Protein AF-A0A0A7KG89-F1 (afdb_monomer_lite)

Sequence (181 aa):
MRTVVLGPATLPEARGTVLTLNRRAAARLGASAQRLDAFARRLVLDTGQDIAPATLAQRLLTCAVRDALGVPDPGLVARSLGGPLRELLRGSADLEALRADPSPQVRRLAVAAAAYRAAQLAVPQLLSVFRYVRLSADELLLIDAAAVRRRARPALDGPPVLRGQPRRSPQPGDVLVAGGA

Structure (mmCIF, N/CA/C/O backbone):
data_AF-A0A0A7KG89-F1
#
_entry.id   AF-A0A0A7KG89-F1
#
loop_
_atom_site.group_PDB
_atom_site.id
_atom_site.type_symbol
_atom_site.label_atom_id
_atom_site.label_alt_id
_atom_site.label_comp_id
_atom_site.label_asym_id
_atom_site.label_entity_id
_atom_site.label_seq_id
_atom_site.pdbx_PDB_ins_code
_atom_site.Cartn_x
_atom_site.Cartn_y
_atom_site.Cartn_z
_atom_site.occupancy
_atom_site.B_iso_or_equiv
_atom_site.auth_seq_id
_atom_site.auth_comp_id
_atom_site.auth_asym_id
_atom_site.auth_atom_id
_atom_site.pdbx_PDB_model_num
ATOM 1 N N . MET A 1 1 ? 18.534 -16.961 -16.580 1.00 31.78 1 MET A N 1
ATOM 2 C CA . MET A 1 1 ? 19.364 -16.218 -15.606 1.00 31.78 1 MET A CA 1
ATOM 3 C C . MET A 1 1 ? 19.426 -14.761 -16.059 1.00 31.78 1 MET A C 1
ATOM 5 O O . MET A 1 1 ? 19.685 -14.545 -17.235 1.00 31.78 1 MET A O 1
ATOM 9 N N . ARG A 1 2 ? 19.093 -13.776 -15.214 1.00 39.75 2 ARG A N 1
ATOM 10 C CA . ARG A 1 2 ? 19.181 -12.342 -15.562 1.00 39.75 2 ARG A CA 1
ATOM 11 C C . ARG A 1 2 ? 20.188 -11.683 -14.622 1.00 39.75 2 ARG A C 1
ATOM 13 O O . ARG A 1 2 ? 20.013 -11.766 -13.412 1.00 39.75 2 ARG A O 1
ATOM 20 N N . THR A 1 3 ? 21.221 -11.067 -15.183 1.00 39.69 3 THR A N 1
ATOM 21 C CA . THR A 1 3 ? 22.297 -10.410 -14.429 1.00 39.69 3 THR A CA 1
ATOM 22 C C . THR A 1 3 ? 21.974 -8.926 -14.281 1.00 39.69 3 THR A C 1
ATOM 24 O O . THR A 1 3 ? 21.738 -8.246 -15.278 1.00 39.69 3 THR A O 1
ATOM 27 N N . VAL A 1 4 ? 21.947 -8.424 -13.046 1.00 42.34 4 VAL A N 1
ATOM 28 C CA . VAL A 1 4 ? 21.814 -6.992 -12.740 1.00 42.34 4 VAL A CA 1
ATOM 29 C C . VAL A 1 4 ? 23.195 -6.481 -12.343 1.00 42.34 4 VAL A C 1
ATOM 31 O O . VAL A 1 4 ? 23.750 -6.936 -11.349 1.00 42.34 4 VAL A O 1
ATOM 34 N N . VAL A 1 5 ? 23.758 -5.560 -13.127 1.00 45.84 5 VAL A N 1
ATOM 35 C CA . VAL A 1 5 ? 25.058 -4.935 -12.843 1.00 45.84 5 VAL A CA 1
ATOM 36 C C . VAL A 1 5 ? 24.812 -3.563 -12.219 1.00 45.84 5 VAL A C 1
ATOM 38 O O . VAL A 1 5 ? 24.230 -2.686 -12.856 1.00 45.84 5 VAL A O 1
ATOM 41 N N . LEU A 1 6 ? 25.247 -3.381 -10.971 1.00 45.31 6 LEU A N 1
ATOM 42 C CA . LEU A 1 6 ? 25.307 -2.086 -10.293 1.00 45.31 6 LEU A CA 1
ATOM 43 C C . LEU A 1 6 ? 26.781 -1.667 -10.268 1.00 45.31 6 LEU A C 1
ATOM 45 O O . LEU A 1 6 ? 27.566 -2.263 -9.538 1.00 45.31 6 LEU A O 1
ATOM 49 N N . GLY A 1 7 ? 27.177 -0.709 -11.110 1.00 49.00 7 GLY A N 1
ATOM 50 C CA . GLY A 1 7 ? 28.584 -0.333 -11.291 1.00 49.00 7 GLY A CA 1
ATOM 51 C C . GLY A 1 7 ? 28.805 1.185 -11.330 1.00 49.00 7 GLY A C 1
ATOM 52 O O . GLY A 1 7 ? 27.929 1.912 -11.810 1.00 49.00 7 GLY A O 1
ATOM 53 N N . PRO A 1 8 ? 29.954 1.684 -10.835 1.00 47.25 8 PRO A N 1
ATOM 54 C CA . PRO A 1 8 ? 30.295 3.099 -10.871 1.00 47.25 8 PRO A CA 1
ATOM 55 C C . PRO A 1 8 ? 30.837 3.492 -12.255 1.00 47.25 8 PRO A C 1
ATOM 57 O O . PRO A 1 8 ? 31.921 3.083 -12.638 1.00 47.25 8 PRO A O 1
ATOM 60 N N . ALA A 1 9 ? 30.071 4.315 -12.975 1.00 50.12 9 ALA A N 1
ATOM 61 C CA . ALA A 1 9 ? 30.447 5.197 -14.095 1.00 50.12 9 ALA A CA 1
ATOM 62 C C . ALA A 1 9 ? 31.149 4.639 -15.360 1.00 50.12 9 ALA A C 1
ATOM 64 O O . ALA A 1 9 ? 30.972 5.241 -16.418 1.00 50.12 9 ALA A O 1
ATOM 65 N N . THR A 1 10 ? 31.880 3.525 -15.333 1.00 48.03 10 THR A N 1
ATOM 66 C CA . THR A 1 10 ? 32.451 2.894 -16.533 1.00 48.03 10 THR A CA 1
ATOM 67 C C . THR A 1 10 ? 31.580 1.724 -16.960 1.00 48.03 10 THR A C 1
ATOM 69 O O . THR A 1 10 ? 31.452 0.711 -16.275 1.00 48.03 10 THR A O 1
ATOM 72 N N . LEU A 1 11 ? 30.893 1.907 -18.085 1.00 52.41 11 LEU A N 1
ATOM 73 C CA . LEU A 1 11 ? 29.839 1.004 -18.519 1.00 52.41 11 LEU A CA 1
ATOM 74 C C . LEU A 1 11 ? 30.375 0.045 -19.592 1.00 52.41 11 LEU A C 1
ATOM 76 O O . LEU A 1 11 ? 30.738 0.517 -20.670 1.00 52.41 11 LEU A O 1
ATOM 80 N N . PRO A 1 12 ? 30.419 -1.280 -19.341 1.00 56.59 12 PRO A N 1
ATOM 81 C CA . PRO A 1 12 ? 30.564 -2.249 -20.425 1.00 56.59 12 PRO A CA 1
ATOM 82 C C . PRO A 1 12 ? 29.405 -2.065 -21.417 1.00 56.59 12 PRO A C 1
ATOM 84 O O . PRO A 1 12 ? 28.325 -1.631 -21.009 1.00 56.59 12 PRO A O 1
ATOM 87 N N . GLU A 1 13 ? 29.612 -2.377 -22.702 1.00 55.78 13 GLU A N 1
ATOM 88 C CA . GLU A 1 13 ? 28.552 -2.344 -23.721 1.00 55.78 13 GLU A CA 1
ATOM 89 C C . GLU A 1 13 ? 27.311 -3.104 -23.222 1.00 55.78 13 GLU A C 1
ATOM 91 O O . GLU A 1 13 ? 27.259 -4.336 -23.212 1.00 55.78 13 GLU A O 1
ATOM 96 N N . ALA A 1 14 ? 26.296 -2.369 -22.772 1.00 55.00 14 ALA A N 1
ATOM 97 C CA . ALA A 1 14 ? 25.088 -2.955 -22.225 1.00 55.00 14 ALA A CA 1
ATOM 98 C C . ALA A 1 14 ? 24.101 -3.179 -23.370 1.00 55.00 14 ALA A C 1
ATOM 100 O O . ALA A 1 14 ? 23.244 -2.344 -23.645 1.00 55.00 14 ALA A O 1
ATOM 101 N N . ARG A 1 15 ? 24.188 -4.325 -24.049 1.00 59.12 15 ARG A N 1
ATOM 102 C CA . ARG A 1 15 ? 23.139 -4.724 -24.999 1.00 59.12 15 ARG A CA 1
ATOM 103 C C . ARG A 1 15 ? 21.874 -5.096 -24.218 1.00 59.12 15 ARG A C 1
ATOM 105 O O . ARG A 1 15 ? 21.885 -6.050 -23.445 1.00 59.12 15 ARG A O 1
ATOM 112 N N . GLY A 1 16 ? 20.782 -4.347 -24.403 1.00 72.69 16 GLY A N 1
ATOM 113 C CA . GLY A 1 16 ? 19.474 -4.671 -23.818 1.00 72.69 16 GLY A CA 1
ATOM 114 C C . GLY A 1 16 ? 18.711 -3.487 -23.218 1.00 72.69 16 GLY A C 1
ATOM 115 O O . GLY A 1 16 ? 18.604 -2.419 -23.819 1.00 72.69 16 GLY A O 1
ATOM 116 N N . THR A 1 17 ? 18.102 -3.705 -22.047 1.00 73.06 17 THR A N 1
ATOM 117 C CA . THR A 1 17 ? 17.296 -2.706 -21.324 1.00 73.06 17 THR A CA 1
ATOM 118 C C . THR A 1 17 ? 18.009 -2.265 -20.049 1.00 73.06 17 THR A C 1
ATOM 120 O O . THR A 1 17 ? 18.360 -3.103 -19.222 1.00 73.06 17 THR A O 1
ATOM 123 N N . VAL A 1 18 ? 18.174 -0.955 -19.862 1.00 76.19 18 VAL A N 1
ATOM 124 C CA . VAL A 1 18 ? 18.783 -0.350 -18.669 1.00 76.19 18 VAL A CA 1
ATOM 125 C C . VAL A 1 18 ? 17.699 0.309 -17.821 1.00 76.19 18 VAL A C 1
ATOM 127 O O . VAL A 1 18 ? 16.890 1.090 -18.327 1.00 76.19 18 VAL A O 1
ATOM 130 N N . LEU A 1 19 ? 17.696 0.024 -16.515 1.00 75.44 19 LEU A N 1
ATOM 131 C CA . LEU A 1 19 ? 16.792 0.672 -15.566 1.00 75.44 19 LEU A CA 1
ATOM 132 C C . LEU A 1 19 ? 17.291 2.083 -15.252 1.00 75.44 19 LEU A C 1
ATOM 134 O O . LEU A 1 19 ? 18.213 2.273 -14.466 1.00 75.44 19 LEU A O 1
ATOM 138 N N . THR A 1 20 ? 16.701 3.087 -15.893 1.00 77.44 20 THR A N 1
ATOM 139 C CA . THR A 1 20 ? 17.093 4.487 -15.715 1.00 77.44 20 THR A CA 1
ATOM 140 C C . THR A 1 20 ? 15.964 5.438 -16.095 1.00 77.44 20 THR A C 1
ATOM 142 O O . THR A 1 20 ? 15.141 5.150 -16.966 1.00 77.44 20 THR A O 1
ATOM 145 N N . LEU A 1 21 ? 15.940 6.608 -15.454 1.00 76.62 21 LEU A N 1
ATOM 146 C CA . LEU A 1 21 ? 15.113 7.739 -15.886 1.00 76.62 21 LEU A CA 1
ATOM 147 C C . LEU A 1 21 ? 15.793 8.543 -17.008 1.00 76.62 21 LEU A C 1
ATOM 149 O O . LEU A 1 21 ? 15.125 9.262 -17.751 1.00 76.62 21 LEU A O 1
ATOM 153 N N . ASN A 1 22 ? 17.116 8.415 -17.163 1.00 81.69 22 ASN A N 1
ATOM 154 C CA . ASN A 1 22 ? 17.893 9.168 -18.137 1.00 81.69 22 ASN A CA 1
ATOM 155 C C . ASN A 1 22 ? 17.991 8.408 -19.468 1.00 81.69 22 ASN A C 1
ATOM 157 O O . ASN A 1 22 ? 18.896 7.603 -19.691 1.00 81.69 22 ASN A O 1
ATOM 161 N N . ARG A 1 23 ? 17.072 8.714 -20.390 1.00 85.38 23 ARG A N 1
ATOM 162 C CA . ARG A 1 23 ? 17.038 8.105 -21.732 1.00 85.38 23 ARG A CA 1
ATOM 163 C C . ARG A 1 23 ? 18.322 8.337 -22.531 1.00 85.38 23 ARG A C 1
ATOM 165 O O . ARG A 1 23 ? 18.737 7.458 -23.275 1.00 85.38 23 ARG A O 1
ATOM 172 N N . ARG A 1 24 ? 18.970 9.495 -22.352 1.00 84.12 24 ARG A N 1
ATOM 173 C CA . ARG A 1 24 ? 20.228 9.827 -23.041 1.00 84.12 24 ARG A CA 1
ATOM 174 C C . ARG A 1 24 ? 21.379 8.963 -22.535 1.00 84.12 24 ARG A C 1
ATOM 176 O O . ARG A 1 24 ? 22.193 8.529 -23.339 1.00 84.12 24 ARG A O 1
ATOM 183 N N . ALA A 1 25 ? 21.430 8.696 -21.230 1.00 77.50 25 ALA A N 1
ATOM 184 C CA . ALA A 1 25 ? 22.424 7.794 -20.657 1.00 77.50 25 ALA A CA 1
ATOM 185 C C . ALA A 1 25 ? 22.266 6.370 -21.209 1.00 77.50 25 ALA A C 1
ATOM 187 O O . ALA A 1 25 ? 23.256 5.791 -21.627 1.00 77.50 25 ALA A O 1
ATOM 188 N N . ALA A 1 26 ? 21.039 5.843 -21.302 1.00 77.12 26 ALA A N 1
ATOM 189 C CA . ALA A 1 26 ? 20.802 4.530 -21.912 1.00 77.12 26 ALA A CA 1
ATOM 190 C C . ALA A 1 26 ? 21.184 4.489 -23.403 1.00 77.12 26 ALA A C 1
ATOM 192 O O . ALA A 1 26 ? 21.829 3.542 -23.843 1.00 77.12 26 ALA A O 1
ATOM 193 N N . ALA A 1 27 ? 20.858 5.538 -24.165 1.00 81.12 27 ALA A N 1
ATOM 194 C CA . ALA A 1 27 ? 21.193 5.612 -25.586 1.00 81.12 27 ALA A CA 1
ATOM 195 C C . ALA A 1 27 ? 22.710 5.576 -25.840 1.00 81.12 27 ALA A C 1
ATOM 197 O O . ALA A 1 27 ? 23.157 4.876 -26.743 1.00 81.12 27 ALA A O 1
ATOM 198 N N . ARG A 1 28 ? 23.514 6.258 -25.006 1.00 83.12 28 ARG A N 1
ATOM 199 C CA . ARG A 1 28 ? 24.990 6.195 -25.073 1.00 83.12 28 ARG A CA 1
ATOM 200 C C . ARG A 1 28 ? 25.547 4.789 -24.826 1.00 83.12 28 ARG A C 1
ATOM 202 O O . ARG A 1 28 ? 26.679 4.525 -25.200 1.00 83.12 28 ARG A O 1
ATOM 209 N N . LEU A 1 29 ? 24.761 3.910 -24.206 1.00 78.38 29 LEU A N 1
ATOM 210 C CA . LEU A 1 29 ? 25.107 2.514 -23.940 1.00 78.38 29 LEU A CA 1
ATOM 211 C C . LEU A 1 29 ? 24.598 1.544 -25.003 1.00 78.38 29 LEU A C 1
ATOM 213 O O . LEU A 1 29 ? 24.757 0.339 -24.836 1.00 78.38 29 LEU A O 1
ATOM 217 N N . GLY A 1 30 ? 23.936 2.040 -26.054 1.00 82.50 30 GLY A N 1
ATOM 218 C CA . GLY A 1 30 ? 23.248 1.179 -27.016 1.00 82.50 30 GLY A CA 1
ATOM 219 C C . GLY A 1 30 ? 22.056 0.427 -26.408 1.00 82.50 30 GLY A C 1
ATOM 220 O O . GLY A 1 30 ? 21.660 -0.616 -26.925 1.00 82.50 30 GLY A O 1
ATOM 221 N N . ALA A 1 31 ? 21.484 0.937 -25.311 1.00 81.50 31 ALA A N 1
ATOM 222 C CA . ALA A 1 31 ? 20.408 0.293 -24.569 1.00 81.50 31 ALA A CA 1
ATOM 223 C C . ALA A 1 31 ? 19.097 1.087 -24.614 1.00 81.50 31 ALA A C 1
ATOM 225 O O . ALA A 1 31 ? 19.074 2.317 -24.705 1.00 81.50 31 ALA A O 1
ATOM 226 N N . SER A 1 32 ? 17.978 0.383 -24.443 1.00 80.00 32 SER A N 1
ATOM 227 C CA . SER A 1 32 ? 16.678 1.015 -24.193 1.00 80.00 32 SER A CA 1
ATOM 228 C C . SER A 1 32 ? 16.533 1.384 -22.718 1.00 80.00 32 SER A C 1
ATOM 230 O O . SER A 1 32 ? 16.791 0.564 -21.838 1.00 80.00 32 SER A O 1
ATOM 232 N N . ALA A 1 33 ? 16.086 2.605 -22.423 1.00 80.19 33 ALA A N 1
ATOM 233 C CA . ALA A 1 33 ? 15.761 2.999 -21.053 1.00 80.19 33 ALA A CA 1
ATOM 234 C C . ALA A 1 33 ? 14.406 2.423 -20.625 1.00 80.19 33 ALA A C 1
ATOM 236 O O . ALA A 1 33 ? 13.397 2.621 -21.304 1.00 80.19 33 ALA A O 1
ATOM 237 N N . GLN A 1 34 ? 14.361 1.800 -19.452 1.00 80.94 34 GLN A N 1
ATOM 238 C CA . GLN A 1 34 ? 13.126 1.416 -18.780 1.00 80.94 34 GLN A CA 1
ATOM 239 C C . GLN A 1 34 ? 13.067 2.060 -17.394 1.00 80.94 34 GLN A C 1
ATOM 241 O O . GLN A 1 34 ? 14.039 2.063 -16.645 1.00 80.94 34 GLN A O 1
ATOM 246 N N . ARG A 1 35 ? 11.905 2.609 -17.031 1.00 81.44 35 ARG A N 1
ATOM 247 C CA . ARG A 1 35 ? 11.701 3.164 -15.691 1.00 81.44 35 ARG A CA 1
ATOM 248 C C . ARG A 1 35 ? 11.522 2.040 -14.668 1.00 81.44 35 ARG A C 1
ATOM 250 O O . ARG A 1 35 ? 10.883 1.030 -14.968 1.00 81.44 35 ARG A O 1
ATOM 257 N N . LEU A 1 36 ? 12.033 2.246 -13.454 1.00 79.81 36 LEU A N 1
ATOM 258 C CA . LEU A 1 36 ? 11.936 1.267 -12.367 1.00 79.81 36 LEU A CA 1
ATOM 259 C C . LEU A 1 36 ? 10.480 0.937 -12.003 1.00 79.81 36 LEU A C 1
ATOM 261 O O . LEU A 1 36 ? 10.157 -0.226 -11.799 1.00 79.81 36 LEU A O 1
ATOM 265 N N . ASP A 1 37 ? 9.591 1.931 -11.976 1.00 79.75 37 ASP A N 1
ATOM 266 C CA . ASP A 1 37 ? 8.166 1.739 -11.681 1.00 79.75 37 ASP A CA 1
ATOM 267 C C . ASP A 1 37 ? 7.459 0.904 -12.756 1.00 79.75 37 ASP A C 1
ATOM 269 O O . ASP A 1 37 ? 6.711 -0.017 -12.435 1.00 79.75 37 ASP A O 1
ATOM 273 N N . ALA A 1 38 ? 7.747 1.161 -14.034 1.00 80.50 38 ALA A N 1
ATOM 274 C CA . ALA A 1 38 ? 7.218 0.362 -15.138 1.00 80.50 38 ALA A CA 1
ATOM 275 C C . ALA A 1 38 ? 7.742 -1.086 -15.107 1.00 80.50 38 ALA A C 1
ATOM 277 O O . ALA A 1 38 ? 6.992 -2.024 -15.373 1.00 80.50 38 ALA A O 1
ATOM 278 N N . PHE A 1 39 ? 9.023 -1.271 -14.772 1.00 79.50 39 PHE A N 1
ATOM 279 C CA . PHE A 1 39 ? 9.627 -2.593 -14.600 1.00 79.50 39 PHE A CA 1
ATOM 280 C C . PHE A 1 39 ? 8.991 -3.361 -13.435 1.00 79.50 39 PHE A C 1
ATOM 282 O O . PHE A 1 39 ? 8.553 -4.493 -13.623 1.00 79.50 39 PHE A O 1
ATOM 289 N N . ALA A 1 40 ? 8.880 -2.729 -12.265 1.00 79.44 40 ALA A N 1
ATOM 290 C CA . ALA A 1 40 ? 8.263 -3.315 -11.080 1.00 79.44 40 ALA A CA 1
ATOM 291 C C . ALA A 1 40 ? 6.795 -3.684 -11.333 1.00 79.44 40 ALA A C 1
ATOM 293 O O . ALA A 1 40 ? 6.379 -4.793 -11.011 1.00 79.44 40 ALA A O 1
ATOM 294 N N . ARG A 1 41 ? 6.027 -2.800 -11.989 1.00 83.75 41 ARG A N 1
ATOM 295 C CA . ARG A 1 41 ? 4.638 -3.084 -12.374 1.00 83.75 41 ARG A CA 1
ATOM 296 C C . ARG A 1 41 ? 4.531 -4.317 -13.260 1.00 83.75 41 ARG A C 1
ATOM 298 O O . ARG A 1 41 ? 3.671 -5.153 -13.014 1.00 83.75 41 ARG A O 1
ATOM 305 N N . ARG A 1 42 ? 5.395 -4.438 -14.273 1.00 84.62 42 ARG A N 1
ATOM 306 C CA . ARG A 1 42 ? 5.414 -5.619 -15.142 1.00 84.62 42 ARG A CA 1
ATOM 307 C C . ARG A 1 42 ? 5.703 -6.888 -14.341 1.00 84.62 42 ARG A C 1
ATOM 309 O O . ARG A 1 42 ? 4.959 -7.841 -14.482 1.00 84.62 42 ARG A O 1
ATOM 316 N N . LEU A 1 43 ? 6.707 -6.877 -13.459 1.00 80.88 43 LEU A N 1
ATOM 317 C CA . LEU A 1 43 ? 7.026 -8.044 -12.625 1.00 80.88 43 LEU A CA 1
ATOM 318 C C . LEU A 1 43 ? 5.848 -8.492 -11.749 1.00 80.88 43 LEU A C 1
ATOM 320 O O . LEU A 1 43 ? 5.598 -9.686 -11.637 1.00 80.88 43 LEU A O 1
ATOM 324 N N . VAL A 1 44 ? 5.116 -7.548 -11.149 1.00 80.94 44 VAL A N 1
ATOM 325 C CA . VAL A 1 44 ? 3.909 -7.860 -10.364 1.00 80.94 44 VAL A CA 1
ATOM 326 C C . VAL A 1 44 ? 2.847 -8.514 -11.254 1.00 80.94 44 VAL A C 1
ATOM 328 O O . VAL A 1 44 ? 2.341 -9.581 -10.913 1.00 80.94 44 VAL A O 1
ATOM 331 N N . LEU A 1 45 ? 2.567 -7.938 -12.424 1.00 83.38 45 LEU A N 1
ATOM 332 C CA . LEU A 1 45 ? 1.573 -8.478 -13.362 1.00 83.38 45 LEU A CA 1
ATOM 333 C C . LEU A 1 45 ? 1.964 -9.859 -13.904 1.00 83.38 45 LEU A C 1
ATOM 335 O O . LEU A 1 45 ? 1.116 -10.743 -13.989 1.00 83.38 45 LEU A O 1
ATOM 339 N N . ASP A 1 46 ? 3.248 -10.074 -14.193 1.00 82.75 46 ASP A N 1
ATOM 340 C CA . ASP A 1 46 ? 3.780 -11.358 -14.664 1.00 82.75 46 ASP A CA 1
ATOM 341 C C . ASP A 1 46 ? 3.592 -12.477 -13.616 1.00 82.75 46 ASP A C 1
ATOM 343 O O . ASP A 1 46 ? 3.531 -13.652 -13.968 1.00 82.75 46 ASP A O 1
ATOM 347 N N . THR A 1 47 ? 3.456 -12.132 -12.327 1.00 75.94 47 THR A N 1
ATOM 348 C CA . THR A 1 47 ? 3.161 -13.098 -11.249 1.00 75.94 47 THR A CA 1
ATOM 349 C C . THR A 1 47 ? 1.664 -13.401 -11.087 1.00 75.94 47 THR A C 1
ATOM 351 O O . THR A 1 47 ? 1.280 -14.129 -10.172 1.00 75.94 47 THR A O 1
ATOM 354 N N . GLY A 1 48 ? 0.800 -12.839 -11.943 1.00 80.56 48 GLY A N 1
ATOM 355 C CA . GLY A 1 48 ? -0.658 -12.940 -11.815 1.00 80.56 48 GLY A CA 1
ATOM 356 C C . GLY A 1 48 ? -1.234 -12.096 -10.673 1.00 80.56 48 GLY A C 1
ATOM 357 O O . GLY A 1 48 ? -2.390 -12.275 -10.288 1.00 80.56 48 GLY A O 1
ATOM 358 N N . GLN A 1 49 ? -0.434 -11.193 -10.102 1.00 80.06 49 GLN A N 1
ATOM 359 C CA . GLN A 1 49 ? -0.888 -10.211 -9.123 1.00 80.06 49 GLN A CA 1
ATOM 360 C C . GLN A 1 49 ? -1.346 -8.934 -9.831 1.00 80.06 49 GLN A C 1
ATOM 362 O O . GLN A 1 49 ? -0.917 -8.642 -10.943 1.00 80.06 49 GLN A O 1
ATOM 367 N N . ASP A 1 50 ? -2.195 -8.151 -9.168 1.00 82.06 50 ASP A N 1
ATOM 368 C CA . ASP A 1 50 ? -2.659 -6.863 -9.683 1.00 82.06 50 ASP A CA 1
ATOM 369 C C . ASP A 1 50 ? -2.314 -5.734 -8.708 1.00 82.06 50 ASP A C 1
ATOM 371 O O . ASP A 1 50 ? -2.135 -5.949 -7.506 1.00 82.06 50 ASP A O 1
ATOM 375 N N . ILE A 1 51 ? -2.218 -4.518 -9.235 1.00 83.62 51 ILE A N 1
ATOM 376 C CA . ILE A 1 51 ? -1.962 -3.310 -8.460 1.00 83.62 51 ILE A CA 1
ATOM 377 C C . ILE A 1 51 ? -3.299 -2.635 -8.188 1.00 83.62 51 ILE A C 1
ATOM 379 O O . ILE A 1 51 ? -3.980 -2.188 -9.110 1.00 83.62 51 ILE A O 1
ATOM 383 N N . ALA A 1 52 ? -3.648 -2.507 -6.907 1.00 84.50 52 ALA A N 1
ATOM 384 C CA . ALA A 1 52 ? -4.884 -1.851 -6.507 1.00 84.50 52 ALA A CA 1
ATOM 385 C C . ALA A 1 52 ? -4.969 -0.423 -7.093 1.00 84.50 52 ALA A C 1
ATOM 387 O O . ALA A 1 52 ? -4.032 0.367 -6.921 1.00 84.50 52 ALA A O 1
ATOM 388 N N . PRO A 1 53 ? -6.088 -0.046 -7.744 1.00 86.94 53 PRO A N 1
ATOM 389 C CA . PRO A 1 53 ? -6.291 1.329 -8.179 1.00 86.94 53 PRO A CA 1
ATOM 390 C C . PRO A 1 53 ? -6.361 2.263 -6.966 1.00 86.94 53 PRO A C 1
ATOM 392 O O . PRO A 1 53 ? -6.741 1.853 -5.866 1.00 86.94 53 PRO A O 1
ATOM 395 N N . ALA A 1 54 ? -6.049 3.546 -7.171 1.00 87.19 54 ALA A N 1
ATOM 396 C CA . ALA A 1 54 ? -5.982 4.537 -6.093 1.00 87.19 54 ALA A CA 1
ATOM 397 C C . ALA A 1 54 ? -7.273 4.613 -5.254 1.00 87.19 54 ALA A C 1
ATOM 399 O O . ALA A 1 54 ? -7.219 4.768 -4.036 1.00 87.19 54 ALA A O 1
ATOM 400 N N . THR A 1 55 ? -8.435 4.443 -5.888 1.00 88.94 55 THR A N 1
ATOM 401 C CA . THR A 1 55 ? -9.739 4.422 -5.214 1.00 88.94 55 THR A CA 1
ATOM 402 C C . THR A 1 55 ? -9.903 3.209 -4.300 1.00 88.94 55 THR A C 1
ATOM 404 O O . THR A 1 55 ? -10.378 3.355 -3.175 1.00 88.94 55 THR A O 1
ATOM 407 N N . LEU A 1 56 ? -9.482 2.019 -4.741 1.00 87.88 56 LEU A N 1
ATOM 408 C CA . LEU A 1 56 ? -9.511 0.814 -3.914 1.00 87.88 56 LEU A CA 1
ATOM 409 C C . LEU A 1 56 ? -8.521 0.929 -2.754 1.00 87.88 56 LEU A C 1
ATOM 411 O O . LEU A 1 56 ? -8.901 0.668 -1.618 1.00 87.88 56 LEU A O 1
ATOM 415 N N . ALA A 1 57 ? -7.296 1.390 -3.017 1.00 90.38 57 ALA A N 1
ATOM 416 C CA . ALA A 1 57 ? -6.299 1.639 -1.978 1.00 90.38 57 ALA A CA 1
ATOM 417 C C . ALA A 1 57 ? -6.834 2.607 -0.905 1.00 90.38 57 ALA A C 1
ATOM 419 O O . ALA A 1 57 ? -6.756 2.319 0.288 1.00 90.38 57 ALA A O 1
ATOM 420 N N . GLN A 1 58 ? -7.475 3.706 -1.316 1.00 93.88 58 GLN A N 1
ATOM 421 C CA . GLN A 1 58 ? -8.078 4.664 -0.388 1.00 93.88 58 GLN A CA 1
ATOM 422 C C . GLN A 1 58 ? -9.238 4.061 0.417 1.00 93.88 58 GLN A C 1
ATOM 424 O O . GLN A 1 58 ? -9.377 4.344 1.609 1.00 93.88 58 GLN A O 1
ATOM 429 N N . ARG A 1 59 ? -10.077 3.225 -0.207 1.00 93.81 59 ARG A N 1
ATOM 430 C CA . ARG A 1 59 ? -11.162 2.513 0.488 1.00 93.81 59 ARG A CA 1
ATOM 431 C C . ARG A 1 59 ? -10.609 1.547 1.528 1.00 93.81 59 ARG A C 1
ATOM 433 O O . ARG A 1 59 ? -11.072 1.570 2.663 1.00 93.81 59 ARG A O 1
ATOM 440 N N . LEU A 1 60 ? -9.601 0.757 1.164 1.00 93.50 60 LEU A N 1
ATOM 441 C CA . LEU A 1 60 ? -8.926 -0.169 2.073 1.00 93.50 60 LEU A CA 1
ATOM 442 C C . LEU A 1 60 ? -8.282 0.569 3.247 1.00 93.50 60 LEU A C 1
ATOM 444 O O . LEU A 1 60 ? -8.445 0.147 4.387 1.00 93.50 60 LEU A O 1
ATOM 448 N N . LEU A 1 61 ? -7.624 1.703 2.994 1.00 95.12 61 LEU A N 1
ATOM 449 C CA . LEU A 1 61 ? -7.060 2.532 4.056 1.00 95.12 61 LEU A CA 1
ATOM 450 C C . LEU A 1 61 ? -8.148 3.101 4.972 1.00 95.12 61 LEU A C 1
ATOM 452 O O . LEU A 1 61 ? -7.998 3.101 6.187 1.00 95.12 61 LEU A O 1
ATOM 456 N N . THR A 1 62 ? -9.269 3.542 4.403 1.00 96.19 62 THR A N 1
ATOM 457 C CA . THR A 1 62 ? -10.407 4.053 5.177 1.00 96.19 62 THR A CA 1
ATOM 458 C C . THR A 1 62 ? -11.029 2.967 6.057 1.00 96.19 62 THR A C 1
ATOM 460 O O . THR A 1 62 ? -11.383 3.244 7.201 1.00 96.19 62 THR A O 1
ATOM 463 N N . CYS A 1 63 ? -11.152 1.732 5.559 1.00 94.81 63 CYS A N 1
ATOM 464 C CA . CYS A 1 63 ? -11.576 0.588 6.370 1.00 94.81 63 CYS A CA 1
ATOM 465 C C . CYS A 1 63 ? -10.558 0.293 7.477 1.00 94.81 63 CYS A C 1
ATOM 467 O O . CYS A 1 63 ? -10.932 0.271 8.640 1.00 94.81 63 CYS A O 1
ATOM 469 N N . ALA A 1 64 ? -9.269 0.197 7.146 1.00 94.56 64 ALA A N 1
ATOM 470 C CA . ALA A 1 64 ? -8.214 -0.054 8.127 1.00 94.56 64 ALA A CA 1
ATOM 471 C C . ALA A 1 64 ? -8.187 0.995 9.253 1.00 94.56 64 ALA A C 1
ATOM 473 O O . ALA A 1 64 ? -8.051 0.647 10.421 1.00 94.56 64 ALA A O 1
ATOM 474 N N . VAL A 1 65 ? -8.356 2.277 8.921 1.00 96.75 65 VAL A N 1
ATOM 475 C CA . VAL A 1 65 ? -8.434 3.366 9.906 1.00 96.75 65 VAL A CA 1
ATOM 476 C C . VAL A 1 65 ? -9.680 3.248 10.780 1.00 96.75 65 VAL A C 1
ATOM 478 O O . VAL A 1 65 ? -9.587 3.436 11.992 1.00 96.75 65 VAL A O 1
ATOM 481 N N . ARG A 1 66 ? -10.836 2.933 10.187 1.00 96.44 66 ARG A N 1
ATOM 482 C CA . ARG A 1 66 ? -12.087 2.726 10.927 1.00 96.44 66 ARG A CA 1
ATOM 483 C C . ARG A 1 66 ? -11.939 1.591 11.935 1.00 96.44 66 ARG A C 1
ATOM 485 O O . ARG A 1 66 ? -12.214 1.794 13.112 1.00 96.44 66 ARG A O 1
ATOM 492 N N . ASP A 1 67 ? -11.460 0.446 11.465 1.00 94.62 67 ASP A N 1
ATOM 493 C CA . ASP A 1 67 ? -11.408 -0.789 12.241 1.00 94.62 67 ASP A CA 1
ATOM 494 C C . ASP A 1 67 ? -10.325 -0.725 13.327 1.00 94.62 67 ASP A C 1
ATOM 496 O O . ASP A 1 67 ? -10.523 -1.225 14.429 1.00 94.62 67 ASP A O 1
ATOM 500 N N . ALA A 1 68 ? -9.186 -0.083 13.041 1.00 96.06 68 ALA A N 1
ATOM 501 C CA . ALA A 1 68 ? -8.043 -0.077 13.950 1.00 96.06 68 ALA A CA 1
ATOM 502 C C . ALA A 1 68 ? -7.999 1.124 14.905 1.00 96.06 68 ALA A C 1
ATOM 504 O O . ALA A 1 68 ? -7.438 1.007 15.992 1.00 96.06 68 ALA A O 1
ATOM 505 N N . LEU A 1 69 ? -8.531 2.287 14.505 1.00 95.50 69 LEU A N 1
ATOM 506 C CA . LEU A 1 69 ? -8.426 3.517 15.301 1.00 95.50 69 LEU A CA 1
ATOM 507 C C . LEU A 1 69 ? -9.755 3.975 15.913 1.00 95.50 69 LEU A C 1
ATOM 509 O O . LEU A 1 69 ? -9.719 4.823 16.802 1.00 95.50 69 LEU A O 1
ATOM 513 N N . GLY A 1 70 ? -10.904 3.463 15.452 1.00 93.31 70 GLY A N 1
ATOM 514 C CA . G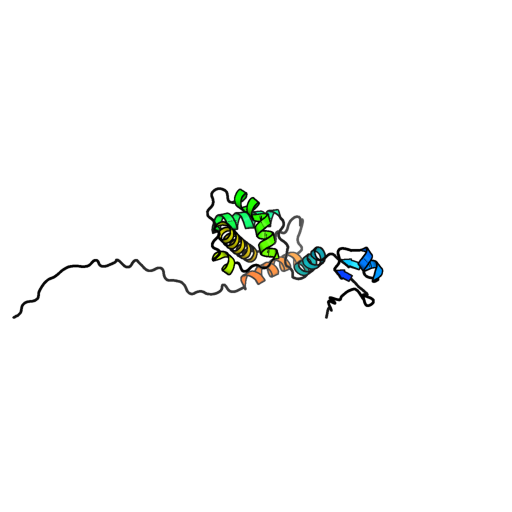LY A 1 70 ? -12.219 3.803 16.015 1.00 93.31 70 GLY A CA 1
ATOM 515 C C . GLY A 1 70 ? -12.546 5.303 15.992 1.00 93.31 70 GLY A C 1
ATOM 516 O O . GLY A 1 70 ? -13.213 5.808 16.889 1.00 93.31 70 GLY A O 1
ATOM 517 N N . VAL A 1 71 ? -12.020 6.040 15.009 1.00 95.81 71 VAL A N 1
ATOM 518 C CA . VAL A 1 71 ? -12.164 7.502 14.918 1.00 95.81 71 VAL A CA 1
ATOM 519 C C . VAL A 1 71 ? -13.509 7.915 14.297 1.00 95.81 71 VAL A C 1
ATOM 521 O O . VAL A 1 71 ? -14.002 7.190 13.432 1.00 95.81 71 VAL A O 1
ATOM 524 N N . PRO A 1 72 ? -14.069 9.092 14.654 1.00 94.44 72 PRO A N 1
ATOM 525 C CA . PRO A 1 72 ? -15.351 9.567 14.115 1.00 94.44 72 PRO A CA 1
ATOM 526 C C . PRO A 1 72 ? -15.368 9.730 12.586 1.00 94.44 72 PRO A C 1
ATOM 528 O O . PRO A 1 72 ? -16.319 9.313 11.934 1.00 94.44 72 PRO A O 1
ATOM 531 N N . ASP A 1 73 ? -14.283 10.262 12.007 1.00 97.12 73 ASP A N 1
ATOM 532 C CA . ASP A 1 73 ? -14.167 10.558 10.571 1.00 97.12 73 ASP A CA 1
ATOM 533 C C . ASP A 1 73 ? -13.041 9.749 9.900 1.00 97.12 73 ASP A C 1
ATOM 535 O O . ASP A 1 73 ? -11.998 10.300 9.515 1.00 97.12 73 ASP A O 1
ATOM 539 N N . PRO A 1 74 ? -13.210 8.426 9.709 1.00 96.75 74 PRO A N 1
ATOM 540 C CA . PRO A 1 74 ? -12.141 7.560 9.216 1.00 96.75 74 PRO A CA 1
ATOM 541 C C . PRO A 1 74 ? -11.663 7.948 7.814 1.00 96.75 74 PRO A C 1
ATOM 543 O O . PRO A 1 74 ? -10.486 7.794 7.502 1.00 96.75 74 PRO A O 1
ATOM 546 N N . GLY A 1 75 ? -12.540 8.504 6.972 1.00 97.00 75 GLY A N 1
ATOM 547 C CA . GLY A 1 75 ? -12.173 8.968 5.633 1.00 97.00 75 GLY A CA 1
ATOM 548 C C . GLY A 1 75 ? -11.292 10.222 5.637 1.00 97.00 75 GLY A C 1
ATOM 549 O O . GLY A 1 75 ? -10.410 10.359 4.787 1.00 97.00 75 GLY A O 1
ATOM 550 N N . LEU A 1 76 ? -11.497 11.144 6.584 1.00 97.56 76 LEU A N 1
ATOM 551 C CA . LEU A 1 76 ? -10.643 12.326 6.734 1.00 97.56 76 LEU A CA 1
ATOM 552 C C . LEU A 1 76 ? -9.265 11.921 7.267 1.00 97.56 76 LEU A C 1
ATOM 554 O O . LEU A 1 76 ? -8.247 12.309 6.695 1.00 97.56 76 LEU A O 1
ATOM 558 N N . VAL A 1 77 ? -9.242 11.072 8.296 1.00 97.44 77 VAL A N 1
ATOM 559 C CA . VAL A 1 77 ? -8.002 10.552 8.887 1.00 97.44 77 VAL A CA 1
ATOM 560 C C . VAL A 1 77 ? -7.222 9.700 7.880 1.00 97.44 77 VAL A C 1
ATOM 562 O O . VAL A 1 77 ? -6.017 9.865 7.734 1.00 97.44 77 VAL A O 1
ATOM 565 N N . ALA A 1 78 ? -7.884 8.848 7.097 1.00 96.81 78 ALA A N 1
ATOM 566 C CA . ALA A 1 78 ? -7.226 8.095 6.029 1.00 96.81 78 ALA A CA 1
ATOM 567 C C . ALA A 1 78 ? -6.561 9.010 4.988 1.00 96.81 78 ALA A C 1
ATOM 569 O O . ALA A 1 78 ? -5.453 8.728 4.536 1.00 96.81 78 ALA A O 1
ATOM 570 N N . ARG A 1 79 ? -7.211 10.121 4.613 1.00 96.88 79 ARG A N 1
ATOM 571 C CA . ARG A 1 79 ? -6.628 11.101 3.682 1.00 96.88 79 ARG A CA 1
ATOM 572 C C . ARG A 1 79 ? -5.388 11.778 4.262 1.00 96.88 79 ARG A C 1
ATOM 574 O O . ARG A 1 79 ? -4.402 11.905 3.542 1.00 96.88 79 ARG A O 1
ATOM 581 N N . SER A 1 80 ? -5.405 12.164 5.540 1.00 96.56 80 SER A N 1
ATOM 582 C CA . SER A 1 80 ? -4.236 12.785 6.178 1.00 96.56 80 SER A CA 1
ATOM 583 C C . SER A 1 80 ? -3.078 11.802 6.385 1.00 96.56 80 SER A C 1
ATOM 585 O O . SER A 1 80 ? -1.917 12.185 6.253 1.00 96.56 80 SER A O 1
ATOM 587 N N . LEU A 1 81 ? -3.370 10.520 6.629 1.00 95.50 81 LEU A N 1
ATOM 588 C CA . LEU A 1 81 ? -2.357 9.471 6.790 1.00 95.50 81 LEU A CA 1
ATOM 589 C C . LEU A 1 81 ? -1.762 8.971 5.464 1.00 95.50 81 LEU A C 1
ATOM 591 O O . LEU A 1 81 ? -0.708 8.341 5.484 1.00 95.50 81 LEU A O 1
ATOM 595 N N . GLY A 1 82 ? -2.387 9.243 4.314 1.00 93.88 82 GLY A N 1
ATOM 596 C CA . GLY A 1 82 ? -1.989 8.661 3.025 1.00 93.88 82 GLY A CA 1
ATOM 597 C C . GLY A 1 82 ? -0.546 8.965 2.596 1.00 93.88 82 GLY A C 1
ATOM 598 O O . GLY A 1 82 ? 0.123 8.094 2.039 1.00 93.88 82 GLY A O 1
ATOM 599 N N . GLY A 1 83 ? -0.051 10.177 2.870 1.00 94.81 83 GLY A N 1
ATOM 600 C CA . GLY A 1 83 ? 1.347 10.557 2.624 1.00 94.81 83 GLY A CA 1
ATOM 601 C C . GLY A 1 83 ? 2.320 9.829 3.562 1.00 94.81 83 GLY A C 1
ATOM 602 O O . GLY A 1 83 ? 3.124 9.030 3.081 1.00 94.81 83 GLY A O 1
ATOM 603 N N . PRO A 1 84 ? 2.216 10.030 4.891 1.00 96.00 84 PRO A N 1
ATOM 604 C CA . PRO A 1 84 ? 3.079 9.367 5.873 1.00 96.00 84 PRO A CA 1
ATOM 605 C C . PRO A 1 84 ? 3.101 7.839 5.757 1.00 96.00 84 PRO A C 1
ATOM 607 O O . PRO A 1 84 ? 4.159 7.221 5.837 1.00 96.00 84 PRO A O 1
ATOM 610 N N . LEU A 1 85 ? 1.946 7.216 5.513 1.00 94.62 85 LEU A N 1
ATOM 611 C CA . LEU A 1 85 ? 1.835 5.767 5.364 1.00 94.62 85 LEU A CA 1
ATOM 612 C C . LEU A 1 85 ? 2.568 5.263 4.116 1.00 94.62 85 LEU A C 1
ATOM 614 O O . LEU A 1 85 ? 3.194 4.207 4.160 1.00 94.62 85 LEU A O 1
ATOM 618 N N . ARG A 1 86 ? 2.544 6.020 3.013 1.00 91.75 86 ARG A N 1
ATOM 619 C CA . ARG A 1 86 ? 3.294 5.675 1.799 1.00 91.75 86 ARG A CA 1
ATOM 620 C C . ARG A 1 86 ? 4.797 5.677 2.051 1.00 91.75 86 ARG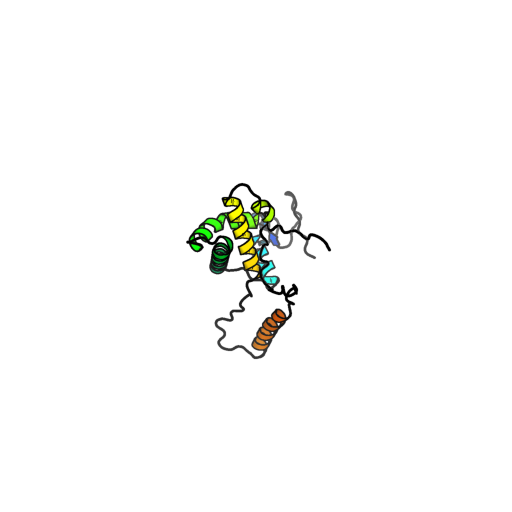 A C 1
ATOM 622 O O . ARG A 1 86 ? 5.461 4.727 1.648 1.00 91.75 86 ARG A O 1
ATOM 629 N N . GLU A 1 87 ? 5.312 6.701 2.724 1.00 92.69 87 GLU A N 1
ATOM 630 C CA . GLU A 1 87 ? 6.741 6.798 3.042 1.00 92.69 87 GLU A CA 1
ATOM 631 C C . GLU A 1 87 ? 7.175 5.699 4.011 1.00 92.69 87 GLU A C 1
ATOM 633 O O . GLU A 1 87 ? 8.174 5.019 3.776 1.00 92.69 87 GLU A O 1
ATOM 638 N N . LEU A 1 88 ? 6.362 5.431 5.033 1.00 92.81 88 LEU A N 1
ATOM 639 C CA . LEU A 1 88 ? 6.602 4.344 5.974 1.00 92.81 88 LEU A CA 1
ATOM 640 C C . LEU A 1 88 ? 6.676 2.982 5.262 1.00 92.81 88 LEU A C 1
ATOM 642 O O . LEU A 1 88 ? 7.579 2.183 5.516 1.00 92.81 88 LEU A O 1
ATOM 646 N N . LEU A 1 89 ? 5.735 2.709 4.350 1.00 87.81 89 LEU A N 1
ATOM 647 C CA . LEU A 1 89 ? 5.702 1.453 3.601 1.00 87.81 89 LEU A CA 1
ATOM 648 C C . LEU A 1 89 ? 6.853 1.354 2.599 1.00 87.81 89 LEU A C 1
ATOM 650 O O . LEU A 1 89 ? 7.413 0.272 2.434 1.00 87.81 89 LEU A O 1
ATOM 654 N N . ARG A 1 90 ? 7.224 2.470 1.966 1.00 87.06 90 ARG A N 1
ATOM 655 C CA . ARG A 1 90 ? 8.364 2.555 1.049 1.00 87.06 90 ARG A CA 1
ATOM 656 C C . ARG A 1 90 ? 9.684 2.265 1.762 1.00 87.06 90 ARG A C 1
ATOM 658 O O . ARG A 1 90 ? 10.537 1.594 1.191 1.00 87.06 90 ARG A O 1
ATOM 665 N N . GLY A 1 91 ? 9.835 2.743 2.996 1.00 87.81 91 GLY A N 1
ATOM 666 C CA . GLY A 1 91 ? 11.019 2.518 3.824 1.00 87.81 91 GLY A CA 1
ATOM 667 C C . GLY A 1 91 ? 11.107 1.127 4.455 1.00 87.81 91 GLY A C 1
ATOM 668 O O . GLY A 1 91 ? 12.106 0.835 5.098 1.00 87.81 91 GLY A O 1
ATOM 669 N N . SER A 1 92 ? 10.094 0.266 4.289 1.00 86.31 92 SER A N 1
ATOM 670 C CA . SER A 1 92 ? 10.017 -1.042 4.962 1.00 86.31 92 SER A CA 1
ATOM 671 C C . SER A 1 92 ? 10.204 -0.955 6.483 1.00 86.31 92 SER A C 1
ATOM 673 O O . SER A 1 92 ? 10.830 -1.826 7.079 1.00 86.31 92 SER A O 1
ATOM 675 N N . ALA A 1 93 ? 9.663 0.096 7.109 1.00 90.06 93 ALA A N 1
ATOM 676 C CA . ALA A 1 93 ? 9.812 0.307 8.544 1.00 90.06 93 ALA A CA 1
ATOM 677 C C . ALA A 1 93 ? 9.218 -0.852 9.364 1.00 90.06 93 ALA A C 1
ATOM 679 O O . ALA A 1 93 ? 8.188 -1.428 8.991 1.00 90.06 93 ALA A O 1
ATOM 680 N N . ASP A 1 94 ? 9.851 -1.152 10.499 1.00 94.25 94 ASP A N 1
ATOM 681 C CA . ASP A 1 94 ? 9.349 -2.128 11.460 1.00 94.25 94 ASP A CA 1
ATOM 682 C C . ASP A 1 94 ? 8.136 -1.554 12.205 1.00 94.25 94 ASP A C 1
ATOM 684 O O . ASP A 1 94 ? 8.243 -0.658 13.046 1.00 94.25 94 ASP A O 1
ATOM 688 N N . LEU A 1 95 ? 6.954 -2.067 11.863 1.00 93.50 95 LEU A N 1
ATOM 689 C CA . LEU A 1 95 ? 5.693 -1.621 12.445 1.00 93.50 95 LEU A CA 1
ATOM 690 C C . LEU A 1 95 ? 5.570 -1.982 13.926 1.00 93.50 95 LEU A C 1
ATOM 692 O O . LEU A 1 95 ? 4.894 -1.253 14.649 1.00 93.50 95 LEU A O 1
ATOM 696 N N . GLU A 1 96 ? 6.192 -3.072 14.378 1.00 94.06 96 GLU A N 1
ATOM 697 C CA . GLU A 1 96 ? 6.136 -3.466 15.786 1.00 94.06 96 GLU A CA 1
ATOM 698 C C . GLU A 1 96 ? 7.017 -2.548 16.632 1.00 94.06 96 GLU A C 1
ATOM 700 O O . GLU A 1 96 ? 6.567 -2.055 17.666 1.00 94.06 96 GLU A O 1
ATOM 705 N N . ALA A 1 97 ? 8.209 -2.198 16.142 1.00 95.12 97 ALA A N 1
ATOM 706 C CA . ALA A 1 97 ? 9.048 -1.190 16.788 1.00 95.12 97 ALA A CA 1
ATOM 707 C C . ALA A 1 97 ? 8.331 0.171 16.890 1.00 95.12 97 ALA A C 1
ATOM 709 O O . ALA A 1 97 ? 8.298 0.785 17.955 1.00 95.12 97 ALA A O 1
ATOM 710 N N . LEU A 1 98 ? 7.675 0.619 15.812 1.00 95.62 98 LEU A N 1
ATOM 711 C CA . LEU A 1 98 ? 6.947 1.896 15.800 1.00 95.62 98 LEU A CA 1
ATOM 712 C C . LEU A 1 98 ? 5.691 1.901 16.689 1.00 95.62 98 LEU A C 1
ATOM 714 O O . LEU A 1 98 ? 5.230 2.967 17.098 1.00 95.62 98 LEU A O 1
ATOM 718 N N . ARG A 1 99 ? 5.122 0.736 17.024 1.00 94.75 99 ARG A N 1
ATOM 719 C CA . ARG A 1 99 ? 4.027 0.644 18.006 1.00 94.75 99 ARG A CA 1
ATOM 720 C C . ARG A 1 99 ? 4.490 0.927 19.432 1.00 94.75 99 ARG A C 1
ATOM 722 O O . ARG A 1 99 ? 3.667 1.357 20.236 1.00 94.75 99 ARG A O 1
ATOM 729 N N . ALA A 1 100 ? 5.767 0.713 19.735 1.00 95.12 100 ALA A N 1
ATOM 730 C CA . ALA A 1 100 ? 6.356 1.030 21.033 1.00 95.12 100 ALA A CA 1
ATOM 731 C C . ALA A 1 100 ? 6.843 2.489 21.138 1.00 95.12 100 ALA A C 1
ATOM 733 O O . ALA A 1 100 ? 7.296 2.906 22.202 1.00 95.12 100 ALA A O 1
ATOM 734 N N . ASP A 1 101 ? 6.737 3.279 20.064 1.00 97.62 101 ASP A N 1
ATOM 735 C CA . ASP A 1 101 ? 7.210 4.664 20.033 1.00 97.62 101 ASP A CA 1
ATOM 736 C C . ASP A 1 101 ? 6.469 5.550 21.061 1.00 97.62 101 ASP A C 1
ATOM 738 O O . ASP A 1 101 ? 5.246 5.425 21.216 1.00 97.62 101 ASP A O 1
ATOM 742 N N . PRO A 1 102 ? 7.155 6.469 21.769 1.00 96.62 102 PRO A N 1
ATOM 743 C CA . PRO A 1 102 ? 6.521 7.348 22.752 1.00 96.62 102 PRO A CA 1
ATOM 744 C C . PRO A 1 102 ? 5.494 8.312 22.137 1.00 96.62 102 PRO A C 1
ATOM 746 O O . PRO A 1 102 ? 4.532 8.692 22.815 1.00 96.62 102 PRO A O 1
ATOM 749 N N . SER A 1 103 ? 5.618 8.664 20.855 1.00 97.44 103 SER A N 1
ATOM 750 C CA . SER A 1 103 ? 4.683 9.544 20.158 1.00 97.44 103 SER A CA 1
ATOM 751 C C . SER A 1 103 ? 3.359 8.834 19.840 1.00 97.44 103 SER A C 1
ATOM 753 O O . SER A 1 103 ? 3.325 7.875 19.061 1.00 97.44 103 SER A O 1
ATOM 755 N N . PRO A 1 104 ? 2.210 9.334 20.340 1.00 94.75 104 PRO A N 1
ATOM 756 C CA . PRO A 1 104 ? 0.901 8.769 20.009 1.00 94.75 104 PRO A CA 1
ATOM 757 C C . PRO A 1 104 ? 0.591 8.802 18.508 1.00 94.75 104 PRO A C 1
ATOM 759 O O . PRO A 1 104 ? -0.136 7.945 18.006 1.00 94.75 104 PRO A O 1
ATOM 762 N N . GLN A 1 105 ? 1.132 9.787 17.786 1.00 94.00 105 GLN A N 1
ATOM 763 C CA . GLN A 1 105 ? 0.939 9.919 16.342 1.00 94.00 105 GLN A CA 1
ATOM 764 C C . GLN A 1 105 ? 1.678 8.815 15.580 1.00 94.00 105 GLN A C 1
ATOM 766 O O . GLN A 1 105 ? 1.103 8.223 14.667 1.00 94.00 105 GLN A O 1
ATOM 771 N N . VAL A 1 106 ? 2.906 8.489 15.999 1.00 96.06 106 VAL A N 1
ATOM 772 C CA . VAL A 1 106 ? 3.700 7.401 15.409 1.00 96.06 106 VAL A CA 1
ATOM 773 C C . VAL A 1 106 ? 3.024 6.056 15.664 1.00 96.06 106 VAL A C 1
ATOM 775 O O . VAL A 1 106 ? 2.791 5.308 14.714 1.00 96.06 106 VAL A O 1
ATOM 778 N N . ARG A 1 107 ? 2.578 5.792 16.901 1.00 96.06 107 ARG A N 1
ATOM 779 C CA . ARG A 1 107 ? 1.830 4.563 17.220 1.00 96.06 107 ARG A CA 1
ATOM 780 C C . ARG A 1 107 ? 0.562 4.422 16.383 1.00 96.06 107 ARG A C 1
ATOM 782 O O . ARG A 1 107 ? 0.301 3.355 15.831 1.00 96.06 107 ARG A O 1
ATOM 789 N N . ARG A 1 108 ? -0.221 5.500 16.246 1.00 94.94 108 ARG A N 1
ATOM 790 C CA . ARG A 1 108 ? -1.434 5.511 15.406 1.00 94.94 108 ARG A CA 1
ATOM 791 C C . ARG A 1 108 ? -1.119 5.196 13.948 1.00 94.94 108 ARG A C 1
ATOM 793 O O . ARG A 1 108 ? -1.827 4.395 13.339 1.00 94.94 108 ARG A O 1
ATOM 800 N N . LEU A 1 109 ? -0.062 5.793 13.398 1.00 96.12 109 LEU A N 1
ATOM 801 C CA . LEU A 1 109 ? 0.377 5.522 12.032 1.00 96.12 109 LEU A CA 1
ATOM 802 C C . LEU A 1 109 ? 0.803 4.054 11.863 1.00 96.12 109 LEU A C 1
ATOM 804 O O . LEU A 1 109 ? 0.398 3.421 10.889 1.00 96.12 109 LEU A O 1
ATOM 808 N N . ALA A 1 110 ? 1.548 3.493 12.819 1.00 96.75 110 ALA A N 1
ATOM 809 C CA . ALA A 1 110 ? 1.982 2.096 12.799 1.00 96.75 110 ALA A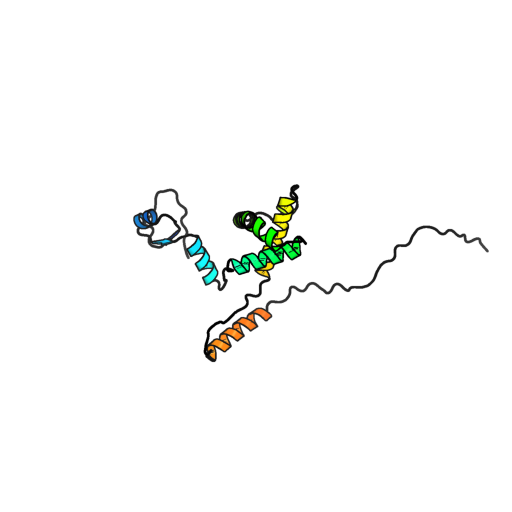 CA 1
ATOM 810 C C . ALA A 1 110 ? 0.799 1.114 12.863 1.00 96.75 110 ALA A C 1
ATOM 812 O O . ALA A 1 110 ? 0.734 0.155 12.091 1.00 96.75 110 ALA A O 1
ATOM 813 N N . VAL A 1 111 ? -0.179 1.381 13.735 1.00 96.44 111 VAL A N 1
ATOM 814 C CA . VAL A 1 111 ? -1.417 0.595 13.847 1.00 96.44 111 VAL A CA 1
ATOM 815 C C . VAL A 1 111 ? -2.219 0.639 12.542 1.00 96.44 111 VAL A C 1
ATOM 817 O O . VAL A 1 111 ? -2.582 -0.415 12.016 1.00 96.44 111 VAL A O 1
ATOM 820 N N . ALA A 1 112 ? -2.429 1.828 11.968 1.00 95.94 112 ALA A N 1
ATOM 821 C CA . ALA A 1 112 ? -3.130 1.977 10.692 1.00 95.94 112 ALA A CA 1
ATOM 822 C C . ALA A 1 112 ? -2.388 1.290 9.532 1.00 95.94 112 ALA A C 1
ATOM 824 O O . ALA A 1 112 ? -3.015 0.630 8.703 1.00 95.94 112 ALA A O 1
ATOM 825 N N . ALA A 1 113 ? -1.056 1.395 9.481 1.00 95.56 113 ALA A N 1
ATOM 826 C CA . ALA A 1 113 ? -0.234 0.741 8.465 1.00 95.56 113 ALA A CA 1
ATOM 827 C C . ALA A 1 113 ? -0.307 -0.790 8.554 1.00 95.56 113 ALA A C 1
ATOM 829 O O . ALA A 1 113 ? -0.423 -1.458 7.524 1.00 95.56 113 ALA A O 1
ATOM 830 N N . ALA A 1 114 ? -0.294 -1.348 9.767 1.00 94.75 114 ALA A N 1
ATOM 831 C CA . ALA A 1 114 ? -0.431 -2.785 9.980 1.00 94.75 114 ALA A CA 1
ATOM 832 C C . ALA A 1 114 ? -1.814 -3.291 9.549 1.00 94.75 114 ALA A C 1
ATOM 834 O O . ALA A 1 114 ? -1.906 -4.263 8.799 1.00 94.75 114 ALA A O 1
ATOM 835 N N . ALA A 1 115 ? -2.879 -2.590 9.948 1.00 94.38 115 ALA A N 1
ATOM 836 C CA . ALA A 1 115 ? -4.242 -2.915 9.535 1.00 94.38 115 ALA A CA 1
ATOM 837 C C . ALA A 1 115 ? -4.412 -2.817 8.010 1.00 94.38 115 ALA A C 1
ATOM 839 O O . ALA A 1 115 ? -5.006 -3.694 7.388 1.00 94.38 115 ALA A O 1
ATOM 840 N N . TYR A 1 116 ? -3.815 -1.804 7.377 1.00 94.31 116 TYR A N 1
ATOM 841 C CA . TYR A 1 116 ? -3.830 -1.652 5.924 1.00 94.31 116 TYR A CA 1
ATOM 842 C C . TYR A 1 116 ? -3.055 -2.766 5.197 1.00 94.31 116 TYR A C 1
ATOM 844 O O . TYR A 1 116 ? -3.494 -3.236 4.146 1.00 94.31 116 TYR A O 1
ATOM 852 N N . ARG A 1 117 ? -1.917 -3.231 5.736 1.00 90.88 117 ARG A N 1
ATOM 853 C CA . ARG A 1 117 ? -1.196 -4.403 5.198 1.00 90.88 117 ARG A CA 1
ATOM 854 C C . ARG A 1 117 ? -2.028 -5.676 5.315 1.00 90.88 117 ARG A C 1
ATOM 856 O O . ARG A 1 117 ? -2.145 -6.407 4.336 1.00 90.88 117 ARG A O 1
ATOM 863 N N . ALA A 1 118 ? -2.637 -5.913 6.474 1.00 87.38 118 ALA A N 1
ATOM 864 C CA . ALA A 1 118 ? -3.515 -7.060 6.679 1.00 87.38 118 ALA A CA 1
ATOM 865 C C . ALA A 1 118 ? -4.708 -7.031 5.710 1.00 87.38 118 ALA A C 1
ATOM 867 O O . ALA A 1 118 ? -5.006 -8.038 5.072 1.00 87.38 118 ALA A O 1
ATOM 868 N N . ALA A 1 119 ? -5.323 -5.860 5.513 1.00 84.31 119 ALA A N 1
ATOM 869 C CA . ALA A 1 119 ? -6.426 -5.684 4.575 1.00 84.31 119 ALA A CA 1
ATOM 870 C C . ALA A 1 119 ? -6.022 -6.012 3.129 1.00 84.31 119 ALA A C 1
ATOM 872 O O . ALA A 1 119 ? -6.781 -6.686 2.445 1.00 84.31 119 ALA A O 1
ATOM 873 N N . GLN A 1 120 ? -4.829 -5.606 2.674 1.00 80.75 120 GLN A N 1
ATOM 874 C CA . GLN A 1 120 ? -4.321 -5.944 1.333 1.00 80.75 120 GLN A CA 1
ATOM 875 C C . GLN A 1 120 ? -4.153 -7.454 1.120 1.00 80.75 120 GLN A C 1
ATOM 877 O O . GLN A 1 120 ? -4.432 -7.948 0.031 1.00 80.75 120 GLN A O 1
ATOM 882 N N . LEU A 1 121 ? -3.721 -8.182 2.153 1.00 69.44 121 LEU A N 1
ATOM 883 C CA . LEU A 1 121 ? -3.569 -9.641 2.110 1.00 69.44 121 LEU A CA 1
ATOM 884 C C . LEU A 1 121 ? -4.917 -10.369 2.182 1.00 69.44 121 LEU A C 1
ATOM 886 O O . LEU A 1 121 ? -5.050 -11.471 1.653 1.00 69.44 121 LEU A O 1
ATOM 890 N N . ALA A 1 122 ? -5.901 -9.751 2.835 1.00 59.38 122 ALA A N 1
ATOM 891 C CA . ALA A 1 122 ? -7.231 -10.302 3.035 1.00 59.38 122 ALA A CA 1
ATOM 892 C C . ALA A 1 122 ? -8.209 -9.988 1.898 1.00 59.3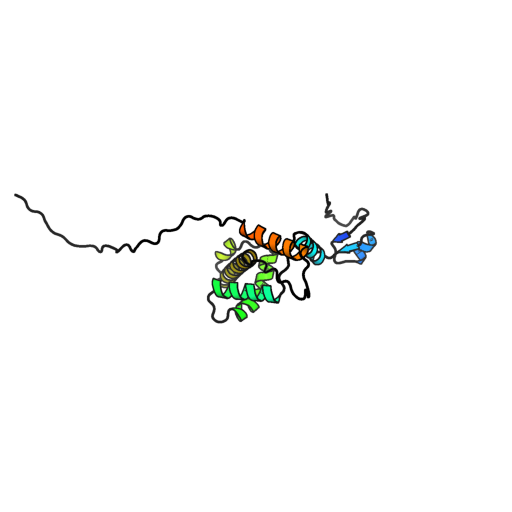8 122 ALA A C 1
ATOM 894 O O . ALA A 1 122 ? -9.284 -10.579 1.886 1.00 59.38 122 ALA A O 1
ATOM 895 N N . VAL A 1 123 ? -7.888 -9.090 0.952 1.00 55.09 123 VAL A N 1
ATOM 896 C CA . VAL A 1 123 ? -8.762 -8.842 -0.204 1.00 55.09 123 VAL A CA 1
ATOM 897 C C . VAL A 1 123 ? -8.833 -10.125 -1.040 1.00 55.09 123 VAL A C 1
ATOM 899 O O . VAL A 1 123 ? -7.844 -10.465 -1.700 1.00 55.09 123 VAL A O 1
ATOM 902 N N . PRO A 1 124 ? -9.980 -10.836 -1.098 1.00 51.28 124 PRO A N 1
ATOM 903 C CA . PRO A 1 124 ? -10.176 -11.789 -2.173 1.00 51.28 124 PRO A CA 1
ATOM 904 C C . PRO A 1 124 ? -10.118 -10.961 -3.455 1.00 51.28 124 PRO A C 1
ATOM 906 O O . PRO A 1 124 ? -10.933 -10.056 -3.626 1.00 51.28 124 PRO A O 1
ATOM 909 N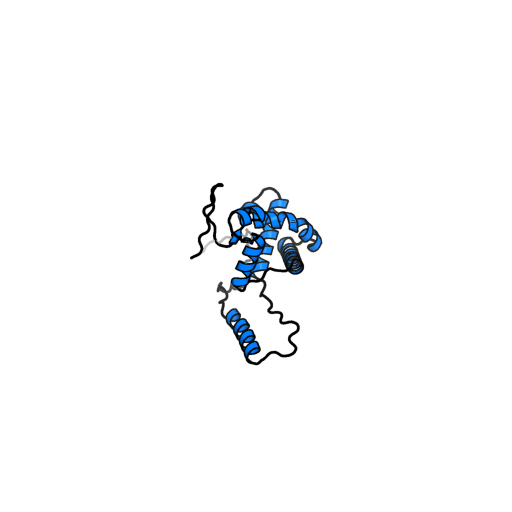 N . GLN A 1 125 ? -9.120 -11.186 -4.318 1.00 50.69 125 GLN A N 1
ATOM 910 C CA . GLN A 1 125 ? -9.105 -10.550 -5.636 1.00 50.69 125 GLN A CA 1
ATOM 911 C C . GLN A 1 125 ? -10.420 -10.926 -6.319 1.00 50.69 125 GLN A C 1
ATOM 913 O O . GLN A 1 125 ? -10.599 -12.062 -6.760 1.00 50.69 125 GLN A O 1
ATOM 918 N N . LEU A 1 126 ? -11.367 -9.993 -6.308 1.00 45.59 126 LEU A N 1
ATOM 919 C CA . LEU A 1 126 ? -12.674 -10.172 -6.899 1.00 45.59 126 LEU A CA 1
ATOM 920 C C . LEU A 1 126 ? -12.424 -10.175 -8.403 1.00 45.59 126 LEU A C 1
ATOM 922 O O . LEU A 1 126 ? -12.136 -9.124 -8.981 1.00 45.59 126 LEU A O 1
ATOM 926 N N . LEU A 1 127 ? -12.460 -11.355 -9.022 1.00 43.66 127 LEU A N 1
ATOM 927 C CA . LEU A 1 127 ? -12.364 -11.477 -10.469 1.00 43.66 127 LEU A CA 1
ATOM 928 C C . LEU A 1 127 ? -13.638 -10.863 -11.051 1.00 43.66 127 LEU A C 1
ATOM 930 O O . LEU A 1 127 ? -14.681 -11.503 -11.129 1.00 43.66 127 LEU A O 1
ATOM 934 N N . SER A 1 128 ? -13.578 -9.574 -11.366 1.00 42.22 128 SER A N 1
ATOM 935 C CA . SER A 1 128 ? -14.717 -8.856 -11.918 1.00 42.22 128 SER A CA 1
ATOM 936 C C . SER A 1 128 ? -14.585 -8.855 -13.432 1.00 42.22 128 SER A C 1
ATOM 938 O O . SER A 1 128 ? -13.826 -8.071 -13.999 1.00 42.22 128 SER A O 1
ATOM 940 N N . VAL A 1 129 ? -15.297 -9.771 -14.085 1.00 43.16 129 VAL A N 1
ATOM 941 C CA . VAL A 1 129 ? -15.370 -9.841 -15.546 1.00 43.16 129 VAL A CA 1
ATOM 942 C C . VAL A 1 129 ? -16.417 -8.829 -16.009 1.00 43.16 129 VAL A C 1
ATOM 944 O O . VAL A 1 129 ? -17.608 -9.007 -15.773 1.00 43.16 129 VAL A O 1
ATOM 947 N N . PHE A 1 130 ? -15.984 -7.743 -16.649 1.00 32.25 130 PHE A N 1
ATOM 948 C CA . PHE A 1 130 ? -16.879 -6.723 -17.199 1.00 32.25 130 PHE A CA 1
ATOM 949 C C . PHE A 1 130 ? -16.765 -6.663 -18.726 1.00 32.25 130 PHE A C 1
ATOM 951 O O . PHE A 1 130 ? -15.667 -6.732 -19.270 1.00 32.25 130 PHE A O 1
ATOM 958 N N . ARG A 1 131 ? -17.907 -6.458 -19.401 1.00 30.91 131 ARG A N 1
ATOM 959 C CA . ARG A 1 131 ? -18.051 -6.240 -20.860 1.00 30.91 131 ARG A CA 1
ATOM 960 C C . ARG A 1 131 ? -17.760 -7.428 -21.794 1.00 30.91 131 ARG A C 1
ATOM 962 O O . ARG A 1 131 ? -17.546 -7.209 -22.983 1.00 30.91 131 ARG A O 1
ATOM 969 N N . TYR A 1 132 ? -17.851 -8.667 -21.319 1.00 38.81 132 TYR A N 1
ATOM 970 C CA . TYR A 1 132 ? -17.953 -9.822 -22.219 1.00 38.81 132 TYR A CA 1
ATOM 971 C C . TYR A 1 132 ? -19.416 -10.027 -22.625 1.00 38.81 132 TYR A C 1
ATOM 973 O O . TYR A 1 132 ? -20.273 -10.231 -21.770 1.00 38.81 132 TYR A O 1
ATOM 981 N N . VAL A 1 133 ? -19.712 -9.928 -23.925 1.00 46.25 133 VAL A N 1
ATOM 982 C CA . VAL A 1 133 ? -21.074 -10.126 -24.467 1.00 46.25 133 VAL A CA 1
ATOM 983 C C . VAL A 1 133 ? -21.442 -11.614 -24.488 1.00 46.25 133 VAL A C 1
ATOM 985 O O . VAL A 1 133 ? -22.601 -11.963 -24.276 1.00 46.25 133 VAL A O 1
ATOM 988 N N . ARG A 1 134 ? -20.454 -12.492 -24.704 1.00 48.94 134 ARG A N 1
ATOM 989 C CA . ARG A 1 134 ? -20.534 -13.949 -24.534 1.00 48.94 134 ARG A CA 1
ATOM 990 C C . ARG A 1 134 ? -19.163 -14.465 -24.100 1.00 48.94 134 ARG A C 1
ATOM 992 O O . ARG A 1 134 ? -18.156 -13.970 -24.596 1.00 48.94 134 ARG A O 1
ATOM 999 N N . LEU A 1 135 ? -19.151 -15.427 -23.184 1.00 60.47 135 LEU A N 1
ATOM 1000 C CA . LEU A 1 135 ? -17.976 -16.230 -22.847 1.00 60.47 135 LEU A CA 1
ATOM 1001 C C . LEU A 1 135 ? -18.125 -17.577 -23.556 1.00 60.47 135 LEU A C 1
ATOM 1003 O O . LEU A 1 135 ? -19.215 -18.153 -23.570 1.00 60.47 135 LEU A O 1
ATOM 1007 N N . SER A 1 136 ? -17.054 -18.057 -24.171 1.00 68.62 136 SER A N 1
ATOM 1008 C CA . SER A 1 136 ? -16.968 -19.420 -24.692 1.00 68.62 136 SER A CA 1
ATOM 1009 C C . SER A 1 136 ? -16.931 -20.443 -23.548 1.00 68.62 136 SER A C 1
ATOM 1011 O O . SER A 1 136 ? -16.669 -20.105 -22.391 1.00 68.62 136 SER A O 1
ATOM 1013 N N . ALA A 1 137 ? -17.193 -21.714 -23.866 1.00 69.12 137 ALA A N 1
ATOM 1014 C CA . ALA A 1 137 ? -17.150 -22.793 -22.879 1.00 69.12 137 ALA A CA 1
ATOM 1015 C C . ALA A 1 137 ? -15.764 -22.919 -22.212 1.00 69.12 137 ALA A C 1
ATOM 1017 O O . ALA A 1 137 ? -15.683 -23.120 -21.002 1.00 69.12 137 ALA A O 1
ATOM 1018 N N . ASP A 1 138 ? -14.686 -22.712 -22.970 1.00 55.06 138 ASP A N 1
ATOM 1019 C CA . ASP A 1 138 ? -13.312 -22.790 -22.461 1.00 55.06 138 ASP A CA 1
ATOM 1020 C C . ASP A 1 138 ? -12.973 -21.627 -21.516 1.00 55.06 138 ASP A C 1
ATOM 1022 O O . ASP A 1 138 ? -12.296 -21.811 -20.503 1.00 55.06 138 ASP A O 1
ATOM 1026 N N . GLU A 1 139 ? -13.485 -20.426 -21.798 1.00 53.28 139 GLU A N 1
ATOM 1027 C CA . GLU A 1 139 ? -13.309 -19.256 -20.930 1.00 53.28 139 GLU A CA 1
ATOM 1028 C C . GLU A 1 139 ? -14.064 -19.414 -19.604 1.00 53.28 139 GLU A C 1
ATOM 1030 O O . GLU A 1 139 ? -13.548 -19.028 -18.554 1.00 53.28 139 GLU A O 1
ATOM 1035 N N . LEU A 1 140 ? -15.252 -20.029 -19.626 1.00 61.72 140 LEU A N 1
ATOM 1036 C CA . LEU A 1 140 ? -15.994 -20.378 -18.410 1.00 61.72 140 LEU A CA 1
ATOM 1037 C C . LEU A 1 140 ? -15.245 -21.426 -17.577 1.00 61.72 140 LEU A C 1
ATOM 1039 O O . LEU A 1 140 ? -15.060 -21.226 -16.377 1.00 61.72 140 LEU A O 1
ATOM 1043 N N . LEU A 1 141 ? -14.726 -22.481 -18.214 1.00 59.44 141 LEU A N 1
ATOM 1044 C CA . LEU A 1 141 ? -13.920 -23.509 -17.544 1.00 59.44 141 LEU A CA 1
ATOM 1045 C C . LEU A 1 141 ? -12.656 -22.928 -16.895 1.00 59.44 141 LEU A C 1
ATOM 1047 O O . LEU A 1 141 ? -12.277 -23.330 -15.792 1.00 59.44 141 LEU A O 1
ATOM 1051 N N . LEU A 1 142 ? -12.014 -21.954 -17.544 1.00 56.75 142 LEU A N 1
ATOM 1052 C CA . LEU A 1 142 ? -10.854 -21.255 -16.995 1.00 56.75 142 LEU A CA 1
ATOM 1053 C C . LEU A 1 142 ? -11.218 -20.409 -15.762 1.00 56.75 142 LEU A C 1
ATOM 1055 O O . LEU A 1 142 ? -10.481 -20.419 -14.770 1.00 56.75 142 LEU A O 1
ATOM 1059 N N . ILE A 1 143 ? -12.350 -19.698 -15.805 1.00 66.38 143 ILE A N 1
ATOM 1060 C CA . ILE A 1 143 ? -12.864 -18.907 -14.676 1.00 66.38 143 ILE A CA 1
ATOM 1061 C C . ILE A 1 143 ? -13.195 -19.822 -13.489 1.00 66.38 143 ILE A C 1
ATOM 1063 O O . ILE A 1 143 ? -12.777 -19.541 -12.361 1.00 66.38 143 ILE A O 1
ATOM 1067 N N . ASP A 1 144 ? -13.862 -20.948 -13.738 1.00 64.94 144 ASP A N 1
ATOM 1068 C CA . ASP A 1 144 ? -14.223 -21.917 -12.702 1.00 64.94 144 ASP A CA 1
ATOM 1069 C C . ASP A 1 144 ? -12.983 -22.570 -12.075 1.00 64.94 144 ASP A C 1
ATOM 1071 O O . ASP A 1 144 ? -12.861 -22.650 -10.847 1.00 64.94 144 ASP A O 1
ATOM 1075 N N . ALA A 1 145 ? -11.990 -22.951 -12.885 1.00 58.06 145 ALA A N 1
ATOM 1076 C CA . ALA A 1 145 ? -10.722 -23.488 -12.391 1.00 58.06 145 ALA A CA 1
ATOM 1077 C C . ALA A 1 145 ? -9.955 -22.476 -11.515 1.00 58.06 145 ALA A C 1
ATOM 1079 O O . ALA A 1 145 ? -9.364 -22.846 -10.490 1.00 58.06 145 ALA A O 1
ATOM 1080 N N . ALA A 1 146 ? -9.989 -21.189 -11.881 1.00 55.38 146 ALA A N 1
ATOM 1081 C CA . ALA A 1 146 ? -9.388 -20.106 -11.104 1.00 55.38 146 ALA A CA 1
ATOM 1082 C C . ALA A 1 146 ? -10.119 -19.853 -9.770 1.00 55.38 146 ALA A C 1
ATOM 1084 O O . ALA A 1 146 ? -9.477 -19.487 -8.779 1.00 55.38 146 ALA A O 1
ATOM 1085 N N . ALA A 1 147 ? -11.434 -20.091 -9.718 1.00 57.53 147 ALA A N 1
ATOM 1086 C CA . ALA A 1 147 ? -12.241 -19.989 -8.504 1.00 57.53 147 ALA A CA 1
ATOM 1087 C C . ALA A 1 147 ? -12.026 -21.179 -7.546 1.00 57.53 147 ALA A C 1
ATOM 1089 O O . ALA A 1 147 ? -11.903 -20.987 -6.332 1.00 57.53 147 ALA A O 1
ATOM 1090 N N . VAL A 1 148 ? -11.919 -22.406 -8.072 1.00 50.78 148 VAL A N 1
ATOM 1091 C CA . VAL A 1 148 ? -11.779 -23.641 -7.274 1.00 50.78 148 VAL A CA 1
ATOM 1092 C C . VAL A 1 148 ? -10.398 -23.766 -6.621 1.00 50.78 148 VAL A C 1
ATOM 1094 O O . VAL A 1 148 ? -10.318 -24.087 -5.433 1.00 50.78 148 VAL A O 1
ATOM 1097 N N . ARG A 1 149 ? -9.305 -23.421 -7.323 1.00 50.28 149 ARG A N 1
ATOM 1098 C CA . ARG A 1 149 ? -7.934 -23.451 -6.757 1.00 50.28 149 ARG A CA 1
ATOM 1099 C C . ARG A 1 149 ? -7.755 -22.575 -5.509 1.00 50.28 149 ARG A C 1
ATOM 1101 O O . ARG A 1 149 ? -6.818 -22.792 -4.747 1.00 50.28 149 ARG A O 1
ATOM 1108 N N . ARG A 1 150 ? -8.646 -21.606 -5.271 1.00 51.38 150 ARG A N 1
ATOM 1109 C CA . ARG A 1 150 ? -8.588 -20.705 -4.107 1.00 51.38 150 ARG A CA 1
ATOM 1110 C C . ARG A 1 150 ? -9.343 -21.216 -2.881 1.00 51.38 150 ARG A C 1
ATOM 1112 O O . ARG A 1 150 ? -8.984 -20.827 -1.775 1.00 51.38 150 ARG A O 1
ATOM 1119 N N . ARG A 1 151 ? -10.330 -22.106 -3.047 1.00 47.12 151 ARG A N 1
ATOM 1120 C CA . ARG A 1 151 ? -11.005 -22.772 -1.914 1.00 47.12 151 ARG A CA 1
ATOM 1121 C C . ARG A 1 151 ? -10.117 -23.814 -1.230 1.00 47.12 151 ARG A C 1
ATOM 1123 O O . ARG A 1 151 ? -10.344 -24.127 -0.072 1.00 47.12 151 ARG A O 1
ATOM 1130 N N . ALA A 1 152 ? -9.102 -24.324 -1.928 1.00 38.91 152 ALA A N 1
ATOM 1131 C CA . ALA A 1 152 ? -8.223 -25.382 -1.435 1.00 38.91 152 ALA A CA 1
ATOM 1132 C C . ALA A 1 152 ? -7.034 -24.892 -0.583 1.00 38.91 152 ALA A C 1
ATOM 1134 O O . ALA A 1 152 ? -6.174 -25.697 -0.233 1.00 38.91 152 ALA A O 1
ATOM 1135 N N . ARG A 1 153 ? -6.943 -23.596 -0.240 1.00 38.34 153 ARG A N 1
ATOM 1136 C CA . ARG A 1 153 ? -5.941 -23.139 0.734 1.00 38.34 153 ARG A CA 1
ATOM 1137 C C . ARG A 1 153 ? -6.488 -23.435 2.136 1.00 38.34 153 ARG A C 1
ATOM 1139 O O . ARG A 1 153 ? -7.505 -22.837 2.486 1.00 38.34 153 ARG A O 1
ATOM 1146 N N . PRO A 1 154 ? -5.877 -24.344 2.917 1.00 40.59 154 PRO A N 1
ATOM 1147 C CA . PRO A 1 154 ? -6.403 -24.692 4.226 1.00 40.59 154 PRO A CA 1
ATOM 1148 C C . PRO A 1 154 ? -6.416 -23.446 5.110 1.00 40.59 154 PRO A C 1
ATOM 1150 O O . PRO A 1 154 ? -5.445 -22.681 5.145 1.00 40.59 154 PRO A O 1
ATOM 1153 N N . ALA A 1 155 ? -7.542 -23.240 5.795 1.00 43.81 155 ALA A N 1
ATOM 1154 C CA . ALA A 1 155 ? -7.579 -22.393 6.969 1.00 43.81 155 ALA A CA 1
ATOM 1155 C C . ALA A 1 155 ? -6.485 -22.901 7.913 1.00 43.81 155 ALA A C 1
ATOM 1157 O O . ALA A 1 155 ? -6.375 -24.101 8.147 1.00 43.81 155 ALA A O 1
ATOM 1158 N N . LEU A 1 156 ? -5.632 -22.001 8.391 1.00 45.59 156 LEU A N 1
ATOM 1159 C CA . LEU A 1 156 ? -4.749 -22.314 9.502 1.00 45.59 156 LEU A CA 1
ATOM 1160 C C . LEU A 1 156 ? -5.650 -22.690 10.683 1.00 45.59 156 LEU A C 1
A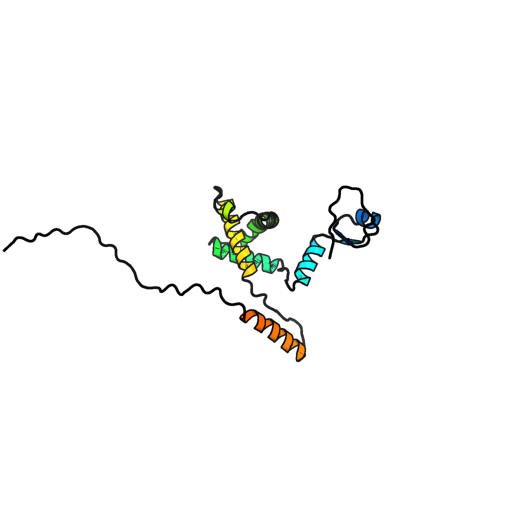TOM 1162 O O . LEU A 1 156 ? -6.278 -21.817 11.280 1.00 45.59 156 LEU A O 1
ATOM 1166 N N . ASP A 1 157 ? -5.751 -23.992 10.943 1.00 40.28 157 ASP A N 1
ATOM 1167 C CA . ASP A 1 157 ? -6.411 -24.571 12.104 1.00 40.28 157 ASP A CA 1
ATOM 1168 C C . ASP A 1 157 ? -5.773 -24.002 13.377 1.00 40.28 157 ASP A C 1
ATOM 1170 O O . ASP A 1 157 ? -4.663 -24.364 13.768 1.00 40.28 157 ASP A O 1
ATOM 1174 N N . GLY A 1 158 ? -6.490 -23.092 14.029 1.00 42.59 158 GLY A N 1
ATOM 1175 C CA . GLY A 1 158 ? -6.396 -22.886 15.468 1.00 42.59 158 GLY A CA 1
ATOM 1176 C C . GLY A 1 158 ? -7.562 -23.633 16.119 1.00 42.59 158 GLY A C 1
ATOM 1177 O O . GLY A 1 158 ? -8.689 -23.503 15.632 1.00 42.59 158 GLY A O 1
ATOM 1178 N N . PRO A 1 159 ? -7.342 -24.425 17.183 1.00 39.69 159 PRO A N 1
ATOM 1179 C CA . PRO A 1 159 ? -8.407 -25.221 17.780 1.00 39.69 159 PRO A CA 1
ATOM 1180 C C . PRO A 1 159 ? -9.510 -24.328 18.379 1.00 39.69 159 PRO A C 1
ATOM 1182 O O . PRO A 1 159 ? -9.243 -23.191 18.785 1.00 39.69 159 PRO A O 1
ATOM 1185 N N . PRO A 1 160 ? -10.757 -24.828 18.461 1.00 41.19 160 PRO A N 1
ATOM 1186 C CA . PRO A 1 160 ? -11.886 -24.052 18.949 1.00 41.19 160 PRO A CA 1
ATOM 1187 C C . PRO A 1 160 ? -11.698 -23.728 20.433 1.00 41.19 160 PRO A C 1
ATOM 1189 O O . PRO A 1 160 ? -11.711 -24.610 21.291 1.00 41.19 160 PRO A O 1
ATOM 1192 N N . VAL A 1 161 ? -11.555 -22.439 20.751 1.00 46.84 161 VAL A N 1
ATOM 1193 C CA . VAL A 1 161 ? -11.641 -21.950 22.129 1.00 46.84 161 VAL A CA 1
ATOM 1194 C C . VAL A 1 161 ? -13.087 -22.122 22.586 1.00 46.84 161 VAL A C 1
ATOM 1196 O O . VAL A 1 161 ? -13.979 -21.360 22.208 1.00 46.84 161 VAL A O 1
ATOM 1199 N N . LEU A 1 162 ? -13.313 -23.156 23.394 1.00 45.62 162 LEU A N 1
ATOM 1200 C CA . LEU A 1 162 ? -14.561 -23.391 24.107 1.00 45.62 162 LEU A CA 1
ATOM 1201 C C . LEU A 1 162 ? -14.881 -22.164 24.973 1.00 45.62 162 LEU A C 1
ATOM 1203 O O . LEU A 1 162 ? -14.215 -21.886 25.969 1.00 45.62 162 LEU A O 1
ATOM 1207 N N . ARG A 1 163 ? -15.925 -21.421 24.597 1.00 45.50 163 ARG A N 1
ATOM 1208 C CA . ARG A 1 163 ? -16.570 -20.449 25.485 1.00 45.50 163 ARG A CA 1
ATOM 1209 C C . ARG A 1 163 ? -17.297 -21.219 26.586 1.00 45.50 163 ARG A C 1
ATOM 1211 O O . ARG A 1 163 ? -18.300 -21.869 26.317 1.00 45.50 163 ARG A O 1
ATOM 1218 N N . GLY A 1 164 ? -16.802 -21.111 27.816 1.00 40.06 164 GLY A N 1
ATOM 1219 C CA . GLY A 1 164 ? -17.384 -21.763 28.986 1.00 40.06 164 GLY A CA 1
ATOM 1220 C C . GLY A 1 164 ? -17.133 -21.004 30.288 1.00 40.06 164 GLY A C 1
ATOM 1221 O O . GLY A 1 164 ? -16.244 -21.364 31.043 1.00 40.06 164 GLY A O 1
ATOM 1222 N N . GLN A 1 165 ? -17.999 -20.019 30.543 1.00 45.44 165 GLN A N 1
ATOM 1223 C CA . GLN A 1 165 ? -18.509 -19.604 31.862 1.00 45.44 165 GLN A CA 1
ATOM 1224 C C . GLN A 1 165 ? -17.623 -18.812 32.861 1.00 45.44 165 GLN A C 1
ATOM 1226 O O . GLN A 1 165 ? -16.401 -18.938 32.890 1.00 45.44 165 GLN A O 1
ATOM 1231 N N . PRO A 1 166 ? -18.261 -17.945 33.686 1.00 46.16 166 PRO A N 1
ATOM 1232 C CA . PRO A 1 166 ? -17.596 -16.937 34.504 1.00 46.16 166 PRO A CA 1
ATOM 1233 C C . PRO A 1 166 ? -17.166 -17.500 35.864 1.00 46.16 166 PRO A C 1
ATOM 1235 O O . PRO A 1 166 ? -17.966 -18.080 36.597 1.00 46.16 166 PRO A O 1
ATOM 1238 N N . ARG A 1 167 ? -15.909 -17.267 36.255 1.00 43.50 167 ARG A N 1
ATOM 1239 C CA . ARG A 1 167 ? -15.466 -17.494 37.637 1.00 43.50 167 ARG A CA 1
ATOM 1240 C C . ARG A 1 167 ? -15.879 -16.303 38.499 1.00 43.50 167 ARG A C 1
ATOM 1242 O O . ARG A 1 167 ? -15.340 -15.211 38.351 1.00 43.50 167 ARG A O 1
ATOM 1249 N N . ARG A 1 168 ? -16.849 -16.531 39.391 1.00 45.12 168 ARG A N 1
ATOM 1250 C CA . ARG A 1 168 ? -17.127 -15.669 40.546 1.00 45.12 168 ARG A CA 1
ATOM 1251 C C . ARG A 1 168 ? -15.903 -15.653 41.465 1.00 45.12 168 ARG A C 1
ATOM 1253 O O . ARG A 1 168 ? -15.380 -16.709 41.813 1.00 45.12 168 ARG A O 1
ATOM 1260 N N . SER A 1 169 ? -15.483 -14.460 41.860 1.00 44.78 169 SER A N 1
ATOM 1261 C CA . SER A 1 169 ? -14.525 -14.229 42.940 1.00 44.78 169 SER A CA 1
ATOM 1262 C C . SER A 1 169 ? -15.133 -14.643 44.287 1.00 44.78 169 SER A C 1
ATOM 1264 O O . SER A 1 169 ? -16.283 -14.278 44.540 1.00 44.78 169 SER A O 1
ATOM 1266 N N . PRO A 1 170 ? -14.404 -15.323 45.183 1.00 44.25 170 PRO A N 1
ATOM 1267 C CA . PRO A 1 170 ? -14.757 -15.358 46.594 1.00 44.25 170 PRO A CA 1
ATOM 1268 C C . PRO A 1 170 ? -14.136 -14.157 47.327 1.00 44.25 170 PRO A C 1
ATOM 1270 O O . PRO A 1 170 ? -12.943 -13.879 47.195 1.00 44.25 170 PRO A O 1
ATOM 1273 N N . GLN A 1 171 ? -14.976 -13.436 48.073 1.00 52.12 171 GLN A N 1
ATOM 1274 C CA . GLN A 1 171 ? -14.571 -12.454 49.083 1.00 52.12 171 GLN A CA 1
ATOM 1275 C C . GLN A 1 171 ? -14.179 -13.144 50.407 1.00 52.12 171 GLN A C 1
ATOM 1277 O O . GLN A 1 171 ? -14.548 -14.302 50.613 1.00 52.12 171 GLN A O 1
ATOM 1282 N N . PRO A 1 172 ? -13.416 -12.457 51.281 1.00 41.88 172 PRO A N 1
ATOM 1283 C CA . PRO A 1 172 ? -12.871 -13.013 52.514 1.00 41.88 172 PRO A CA 1
ATOM 1284 C C . PRO A 1 172 ? -13.840 -12.864 53.695 1.00 41.88 172 PRO A C 1
ATOM 1286 O O . PRO A 1 172 ? -14.499 -11.836 53.828 1.00 41.88 172 PRO A O 1
ATOM 1289 N N . GLY A 1 173 ? -13.821 -13.846 54.599 1.00 38.88 173 GLY A N 1
ATOM 1290 C CA . GLY A 1 173 ? -14.432 -13.756 55.925 1.00 38.88 173 GLY A CA 1
ATOM 1291 C C . GLY A 1 173 ? -15.678 -14.617 56.081 1.00 38.88 173 GLY A C 1
ATOM 1292 O O . GLY A 1 173 ? -16.740 -14.248 55.607 1.00 38.88 173 GLY A O 1
ATOM 1293 N N . ASP A 1 174 ? -15.525 -15.756 56.756 1.00 33.34 174 ASP A N 1
ATOM 1294 C CA . ASP A 1 174 ? -16.364 -16.085 57.908 1.00 33.34 174 ASP A CA 1
ATOM 1295 C C . ASP A 1 174 ? -15.694 -17.176 58.757 1.00 33.34 174 ASP A C 1
ATOM 1297 O O . ASP A 1 174 ? -15.154 -18.170 58.270 1.00 33.34 174 ASP A O 1
ATOM 1301 N N . VAL A 1 175 ? -15.675 -16.892 60.053 1.00 34.50 175 VAL A N 1
ATOM 1302 C CA . VAL A 1 175 ? -15.152 -17.667 61.179 1.00 34.50 175 VAL A CA 1
ATOM 1303 C C . VAL A 1 175 ? -16.274 -18.561 61.708 1.00 34.50 175 VAL A C 1
ATOM 1305 O O . VAL A 1 175 ? -17.371 -18.048 61.864 1.00 34.50 175 VAL A O 1
ATOM 1308 N N . LEU A 1 176 ? -16.005 -19.827 62.064 1.00 31.78 176 LEU A N 1
ATOM 1309 C CA . LEU A 1 176 ? -16.622 -20.565 63.197 1.00 31.78 176 LEU A CA 1
ATOM 1310 C C . LEU A 1 176 ? -16.019 -21.988 63.270 1.00 31.78 176 LEU A C 1
ATOM 1312 O O . LEU A 1 176 ? -16.129 -22.761 62.328 1.00 31.78 176 LEU A O 1
ATOM 1316 N N . VAL A 1 177 ? -15.118 -22.248 64.227 1.00 33.69 177 VAL A N 1
ATOM 1317 C CA . VAL A 1 177 ? -15.324 -22.987 65.499 1.00 33.69 177 VAL A CA 1
ATOM 1318 C C . VAL A 1 177 ? -15.885 -24.405 65.322 1.00 33.69 177 VAL A C 1
ATOM 1320 O O . VAL A 1 177 ? -17.058 -24.584 65.016 1.00 33.69 177 VAL A O 1
ATOM 1323 N N . ALA A 1 178 ? -15.069 -25.408 65.661 1.00 32.84 178 ALA A N 1
ATOM 1324 C CA . ALA A 1 178 ? -15.540 -26.730 66.061 1.00 32.84 178 ALA A CA 1
ATOM 1325 C C . ALA A 1 178 ? -14.910 -27.079 67.418 1.00 32.84 178 ALA A C 1
ATOM 1327 O O . ALA A 1 178 ? -13.704 -27.300 67.523 1.00 32.84 178 ALA A O 1
ATOM 1328 N N . GLY A 1 179 ? -15.748 -27.038 68.457 1.00 29.91 179 GLY A N 1
ATOM 1329 C CA . GLY A 1 179 ? -15.494 -27.629 69.766 1.00 29.91 179 GLY A CA 1
ATOM 1330 C C . GLY A 1 179 ? -15.824 -29.122 69.754 1.00 29.91 179 GLY A C 1
ATOM 1331 O O . GLY A 1 179 ? -16.527 -29.602 68.867 1.00 29.91 179 GLY A O 1
ATOM 1332 N N . GLY A 1 180 ? -15.252 -29.836 70.720 1.00 33.66 180 GLY A N 1
ATOM 1333 C CA . GLY A 1 180 ? -15.208 -31.293 70.767 1.00 33.66 180 GLY A CA 1
ATOM 1334 C C . GLY A 1 180 ? -16.497 -32.006 71.171 1.00 33.66 180 GLY A C 1
ATOM 1335 O O . GLY A 1 180 ? -17.467 -31.398 71.622 1.00 33.66 180 GLY A O 1
ATOM 1336 N N . ALA A 1 181 ? -16.414 -33.329 71.056 1.00 42.69 181 ALA A N 1
ATOM 1337 C CA . ALA A 1 181 ? -16.899 -34.328 72.002 1.00 42.69 181 ALA A CA 1
ATOM 1338 C C . ALA A 1 181 ? -15.993 -35.559 71.858 1.00 42.69 181 ALA A C 1
ATOM 1340 O O . ALA A 1 181 ? -15.642 -35.877 70.697 1.00 42.69 181 ALA A O 1
#

Radius of gyration: 28.11 Å; chains: 1; bounding box: 54×47×99 Å

Foldseek 3Di:
DDDDDDDPDDDDLDPEEDADPDQVVQVVSVYGYDHPVNVVQVVCVVVVHHDDDPVRLLVLLLVLQCVQVVDPCSSVVSVVLVVVLVVCVVVVDDLVVQCPDPDPVSVSSSSSSVSSVVSVVPDPPPPDDPDDPDDDPVRVVVVVVVVVVVVPPDDPDDDDDDDDDDDDDDDDDDDDDDDDD

Secondary structure (DSSP, 8-state):
--PPP--SS------EEEE-S-HHHHHHTTEEEE-HHHHHHHHHHHTT--PPPHHHHHHHHHHHHHHHH--S-HHHHHHHHHHHHHHHHHTT--HHHHHT-S-HHHHHHHHHHHHHHHHHHH--------S-S---HHHHHHHHHHHHHHHTS--------------PPPPP---------

Organism: NCBI:txid57497

pLDDT: mean 71.41, std 22.22, range [29.91, 97.62]